Protein AF-A0A8J3KH69-F1 (afdb_monomer_lite)

pLDDT: mean 87.35, std 15.14, range [43.16, 98.19]

Structure (mmCIF, N/CA/C/O backbone):
data_AF-A0A8J3KH69-F1
#
_entry.id   AF-A0A8J3KH69-F1
#
loop_
_atom_site.group_PDB
_atom_site.id
_atom_site.type_symbol
_atom_site.label_atom_id
_atom_site.label_alt_id
_atom_site.label_comp_id
_atom_site.label_asym_id
_atom_site.label_entity_id
_atom_site.label_seq_id
_atom_site.pdbx_PDB_ins_code
_atom_site.Cartn_x
_atom_site.Cartn_y
_atom_site.Cartn_z
_atom_site.occupancy
_atom_site.B_iso_or_equiv
_atom_site.auth_seq_id
_atom_site.auth_comp_id
_atom_site.auth_asym_id
_atom_site.auth_atom_id
_atom_site.pdbx_PDB_model_num
ATOM 1 N N . MET A 1 1 ? 3.970 -7.274 -13.377 1.00 72.56 1 MET A N 1
ATOM 2 C CA . MET A 1 1 ? 2.964 -8.010 -12.563 1.00 72.56 1 MET A CA 1
ATOM 3 C C . MET A 1 1 ? 3.657 -8.518 -11.308 1.00 72.56 1 MET A C 1
ATOM 5 O O . MET A 1 1 ? 4.754 -9.035 -11.459 1.00 72.56 1 MET A O 1
ATOM 9 N N . LEU A 1 2 ? 3.075 -8.354 -10.113 1.00 84.00 2 LEU A N 1
ATOM 10 C CA . LEU A 1 2 ? 3.600 -8.942 -8.871 1.00 84.00 2 LEU A CA 1
ATOM 11 C C . LEU A 1 2 ? 2.808 -10.213 -8.541 1.00 84.00 2 LEU A C 1
ATOM 13 O O . LEU A 1 2 ? 1.594 -10.142 -8.359 1.00 84.00 2 LEU A O 1
ATOM 17 N N . GLY A 1 3 ? 3.488 -11.352 -8.458 1.00 90.12 3 GLY A N 1
ATOM 18 C CA . GLY A 1 3 ? 2.968 -12.542 -7.788 1.00 90.12 3 GLY A CA 1
ATOM 19 C C . GLY A 1 3 ? 3.413 -12.541 -6.330 1.00 90.12 3 GLY A C 1
ATOM 20 O O . GLY A 1 3 ? 4.532 -12.124 -6.054 1.00 90.12 3 GLY A O 1
ATOM 21 N N . ALA A 1 4 ? 2.564 -12.996 -5.412 1.00 93.06 4 ALA A N 1
ATOM 22 C CA . ALA A 1 4 ? 2.926 -13.197 -4.013 1.00 93.06 4 ALA A CA 1
ATOM 23 C C . ALA A 1 4 ? 2.561 -14.620 -3.583 1.00 93.06 4 ALA A C 1
ATOM 25 O O . ALA A 1 4 ? 1.494 -15.118 -3.942 1.00 93.06 4 ALA A O 1
ATOM 26 N N . ASP A 1 5 ? 3.439 -15.247 -2.811 1.00 95.00 5 ASP A N 1
ATOM 27 C CA . ASP A 1 5 ? 3.232 -16.546 -2.177 1.00 95.00 5 ASP A CA 1
ATOM 28 C C . ASP A 1 5 ? 3.730 -16.498 -0.726 1.00 95.00 5 ASP A C 1
ATOM 30 O O . ASP A 1 5 ? 4.494 -15.607 -0.344 1.00 95.00 5 ASP A O 1
ATOM 34 N N . ALA A 1 6 ? 3.284 -17.433 0.105 1.00 93.12 6 ALA A N 1
ATOM 35 C CA . ALA A 1 6 ? 3.634 -17.492 1.516 1.00 93.12 6 ALA A CA 1
ATOM 36 C C . ALA A 1 6 ? 4.190 -18.862 1.904 1.00 93.12 6 ALA A C 1
ATOM 38 O O . ALA A 1 6 ? 3.704 -19.912 1.488 1.00 93.12 6 ALA A O 1
ATOM 39 N N . CYS A 1 7 ? 5.179 -18.856 2.791 1.00 92.31 7 CYS A N 1
ATOM 40 C CA . CYS A 1 7 ? 5.696 -20.045 3.450 1.00 92.31 7 CYS A CA 1
ATOM 41 C C . CYS A 1 7 ? 5.688 -19.850 4.972 1.00 92.31 7 CYS A C 1
ATOM 43 O O . CYS A 1 7 ? 5.392 -18.774 5.486 1.00 92.31 7 CYS A O 1
ATOM 45 N N . LYS A 1 8 ? 6.045 -20.892 5.734 1.00 92.44 8 LYS A N 1
ATOM 46 C CA . LYS A 1 8 ? 6.090 -20.808 7.208 1.00 92.44 8 LYS A CA 1
ATOM 47 C C . LYS A 1 8 ? 7.057 -19.740 7.736 1.00 92.44 8 LYS A C 1
ATOM 49 O O . LYS A 1 8 ? 6.930 -19.350 8.890 1.00 92.44 8 LYS A O 1
ATOM 54 N N . ALA A 1 9 ? 8.020 -19.311 6.923 1.00 92.75 9 ALA A N 1
ATOM 55 C CA . ALA A 1 9 ? 9.002 -18.300 7.295 1.00 92.75 9 ALA A CA 1
ATOM 56 C C . ALA A 1 9 ? 8.584 -16.868 6.917 1.00 92.75 9 ALA A C 1
ATOM 58 O O . ALA A 1 9 ? 9.181 -15.931 7.434 1.00 92.75 9 ALA A O 1
ATOM 59 N N . GLY A 1 10 ? 7.594 -16.679 6.034 1.00 95.19 10 GLY A N 1
ATOM 60 C CA . GLY A 1 10 ? 7.203 -15.350 5.565 1.00 95.19 10 GLY A CA 1
ATOM 61 C C . GLY A 1 10 ? 6.533 -15.357 4.194 1.00 95.19 10 GLY A C 1
ATOM 62 O O . GLY A 1 10 ? 5.858 -16.311 3.815 1.00 95.19 10 GLY A O 1
ATOM 63 N N . TRP A 1 11 ? 6.732 -14.273 3.454 1.00 97.38 11 TRP A N 1
ATOM 64 C CA . TRP A 1 11 ? 6.095 -13.967 2.181 1.00 97.38 11 TRP A CA 1
ATOM 65 C C . TRP A 1 11 ? 7.152 -13.713 1.115 1.00 97.38 11 TRP A C 1
ATOM 67 O O . TRP A 1 11 ? 8.109 -12.977 1.344 1.00 97.38 11 TRP A O 1
ATOM 77 N N . VAL A 1 12 ? 6.963 -14.303 -0.058 1.00 95.88 12 VAL A N 1
ATOM 78 C CA . VAL A 1 12 ? 7.789 -14.077 -1.243 1.00 95.88 12 VAL A CA 1
ATOM 79 C C . VAL A 1 12 ? 6.946 -13.336 -2.264 1.00 95.88 12 VAL A C 1
ATOM 81 O O . VAL A 1 12 ? 5.822 -13.743 -2.540 1.00 95.88 12 VAL A O 1
ATOM 84 N N . GLY A 1 13 ? 7.479 -12.268 -2.846 1.00 95.44 13 GLY A N 1
ATOM 85 C CA . GLY A 1 13 ? 6.892 -11.641 -4.021 1.00 95.44 13 GLY A CA 1
ATOM 86 C C . GLY A 1 13 ? 7.851 -11.645 -5.192 1.00 95.44 13 GLY A C 1
ATOM 87 O O . GLY A 1 13 ? 9.054 -11.491 -5.014 1.00 95.44 13 GLY A O 1
ATOM 88 N N . VAL A 1 14 ? 7.317 -11.814 -6.394 1.00 94.75 14 VAL A N 1
ATOM 89 C CA . VAL A 1 14 ? 8.081 -11.797 -7.640 1.00 94.75 14 VAL A CA 1
ATOM 90 C C . VAL A 1 14 ? 7.456 -10.778 -8.575 1.00 94.75 14 VAL A C 1
ATOM 92 O O . VAL A 1 14 ? 6.292 -10.914 -8.956 1.00 94.75 14 VAL A O 1
ATOM 95 N N . VAL A 1 15 ? 8.222 -9.753 -8.934 1.00 93.56 15 VAL A N 1
ATOM 96 C CA . VAL A 1 15 ? 7.842 -8.756 -9.933 1.00 93.56 15 VAL A CA 1
ATOM 97 C C . VAL A 1 15 ? 8.416 -9.167 -11.279 1.00 93.56 15 VAL A C 1
ATOM 99 O O . VAL A 1 15 ? 9.618 -9.378 -11.420 1.00 93.56 15 VAL A O 1
ATOM 102 N N . LEU A 1 16 ? 7.531 -9.258 -12.267 1.00 90.81 16 LEU A N 1
ATOM 103 C CA . LEU A 1 16 ? 7.879 -9.408 -13.674 1.00 90.81 16 LEU A CA 1
ATOM 104 C C . LEU A 1 16 ? 7.717 -8.061 -14.382 1.00 90.81 16 LEU A C 1
ATOM 106 O O . LEU A 1 16 ? 6.604 -7.510 -14.390 1.00 90.81 16 LEU A O 1
ATOM 110 N N . ASP A 1 17 ? 8.801 -7.574 -14.984 1.00 85.75 17 ASP A N 1
ATOM 111 C CA . ASP A 1 17 ? 8.842 -6.377 -15.831 1.00 85.75 17 ASP A CA 1
ATOM 112 C C . ASP A 1 17 ? 9.544 -6.692 -17.161 1.00 85.75 17 ASP A C 1
ATOM 114 O O . ASP A 1 17 ? 10.770 -6.773 -17.253 1.00 85.75 17 ASP A O 1
ATOM 118 N N . GLY A 1 18 ? 8.755 -6.963 -18.203 1.00 86.88 18 GLY A N 1
ATOM 119 C CA . GLY A 1 18 ? 9.276 -7.495 -19.461 1.00 86.88 18 GLY A CA 1
ATOM 120 C C . GLY A 1 18 ? 10.028 -8.813 -19.240 1.00 86.88 18 GLY A C 1
ATOM 121 O O . GLY A 1 18 ? 9.430 -9.808 -18.836 1.00 86.88 18 GLY A O 1
ATOM 122 N N . ALA A 1 19 ? 11.335 -8.812 -19.514 1.00 87.56 19 ALA A N 1
ATOM 123 C CA . ALA A 1 19 ? 12.223 -9.955 -19.281 1.00 87.56 19 ALA A CA 1
ATOM 124 C C . ALA A 1 19 ? 12.914 -9.932 -17.902 1.00 87.56 19 ALA A C 1
ATOM 126 O O . ALA A 1 19 ? 13.574 -10.906 -17.539 1.00 87.56 19 ALA A O 1
ATOM 127 N N . ALA A 1 20 ? 12.796 -8.836 -17.144 1.00 87.94 20 ALA A N 1
ATOM 128 C CA . ALA A 1 20 ? 13.383 -8.720 -15.816 1.00 87.94 20 ALA A CA 1
ATOM 129 C C . ALA A 1 20 ? 12.515 -9.431 -14.768 1.00 87.94 20 ALA A C 1
ATOM 131 O O . ALA A 1 20 ? 11.282 -9.339 -14.782 1.00 87.94 20 ALA A O 1
ATOM 132 N N . VAL A 1 21 ? 13.185 -10.125 -13.846 1.00 92.81 21 VAL A N 1
ATOM 133 C CA . VAL A 1 21 ? 12.572 -10.818 -12.710 1.00 92.81 21 VAL A CA 1
ATOM 134 C C . VAL A 1 21 ? 13.246 -10.335 -11.436 1.00 92.81 21 VAL A C 1
ATOM 136 O O . VAL A 1 21 ? 14.447 -10.525 -11.258 1.00 92.81 21 VAL A O 1
ATOM 139 N N . GLU A 1 22 ? 12.467 -9.740 -10.540 1.00 93.50 22 GLU A N 1
ATOM 140 C CA . GLU A 1 22 ? 12.934 -9.296 -9.227 1.00 93.50 22 GLU A CA 1
ATOM 141 C C . GLU A 1 22 ? 12.138 -9.999 -8.132 1.00 93.50 22 GLU A C 1
ATOM 143 O O . GLU A 1 22 ? 10.908 -10.045 -8.178 1.00 93.50 22 GLU A O 1
ATOM 148 N N . ALA A 1 23 ? 12.843 -10.565 -7.154 1.00 94.00 23 ALA A N 1
ATOM 149 C CA . ALA A 1 23 ? 12.246 -11.287 -6.039 1.00 94.00 23 ALA A CA 1
ATOM 150 C C . ALA A 1 23 ? 12.453 -10.527 -4.725 1.00 94.00 23 ALA A C 1
ATOM 152 O O . ALA A 1 23 ? 13.534 -10.007 -4.455 1.00 94.00 23 ALA A O 1
ATOM 153 N N . TYR A 1 24 ? 11.418 -10.525 -3.894 1.00 94.44 24 TYR A N 1
ATOM 154 C CA . TYR A 1 24 ? 11.378 -9.891 -2.584 1.00 94.44 24 TYR A CA 1
ATOM 155 C C . TYR A 1 24 ? 10.950 -10.922 -1.549 1.00 94.44 24 TYR A C 1
ATOM 157 O O . TYR A 1 24 ? 10.076 -11.748 -1.812 1.00 94.44 24 TYR A O 1
ATOM 165 N N . PHE A 1 25 ? 11.532 -10.846 -0.359 1.00 95.25 25 PHE A N 1
ATOM 166 C CA . PHE A 1 25 ? 11.076 -11.593 0.804 1.00 95.25 25 PHE A CA 1
ATOM 167 C C . PHE A 1 25 ? 10.726 -10.614 1.923 1.00 95.25 25 PHE A C 1
ATOM 169 O O . PHE A 1 25 ? 11.484 -9.683 2.184 1.00 95.25 25 PHE A O 1
ATOM 176 N N . GLY A 1 26 ? 9.598 -10.845 2.586 1.00 95.31 26 GLY A N 1
ATOM 177 C CA . GLY A 1 26 ? 9.218 -10.171 3.823 1.00 95.31 26 GLY A CA 1
ATOM 178 C C . GLY A 1 26 ? 8.817 -11.203 4.867 1.00 95.31 26 GLY A C 1
ATOM 179 O O . GLY A 1 26 ? 8.065 -12.128 4.565 1.00 95.31 26 GLY A O 1
ATOM 180 N N . ALA A 1 27 ? 9.266 -11.050 6.110 1.00 95.00 27 ALA A N 1
ATOM 181 C CA . ALA A 1 27 ? 8.816 -11.897 7.216 1.00 95.00 27 ALA A CA 1
ATOM 182 C C . ALA A 1 27 ? 7.304 -11.733 7.457 1.00 95.00 27 ALA A C 1
ATOM 184 O O . ALA A 1 27 ? 6.621 -12.651 7.915 1.00 95.00 27 ALA A O 1
ATOM 185 N N . THR A 1 28 ? 6.760 -10.573 7.086 1.00 92.88 28 THR A N 1
ATOM 186 C CA . THR A 1 28 ? 5.334 -10.259 7.143 1.00 92.88 28 THR A CA 1
ATOM 187 C C . THR A 1 28 ? 4.796 -9.805 5.785 1.00 92.88 28 THR A C 1
ATOM 189 O O . THR A 1 28 ? 5.529 -9.293 4.940 1.00 92.88 28 THR A O 1
ATOM 192 N N . ILE A 1 29 ? 3.480 -9.932 5.582 1.00 91.12 29 ILE A N 1
ATOM 193 C CA . ILE A 1 29 ? 2.826 -9.395 4.377 1.00 91.12 29 ILE A CA 1
ATOM 194 C C . ILE A 1 29 ? 3.003 -7.876 4.274 1.00 91.12 29 ILE A C 1
ATOM 196 O O . ILE A 1 29 ? 3.087 -7.341 3.177 1.00 91.12 29 ILE A O 1
ATOM 200 N N . ALA A 1 30 ? 3.097 -7.178 5.410 1.00 89.69 30 ALA A N 1
ATOM 201 C CA . ALA A 1 30 ? 3.314 -5.737 5.442 1.00 89.69 30 ALA A CA 1
ATOM 202 C C . ALA A 1 30 ? 4.676 -5.353 4.842 1.00 89.69 30 ALA A C 1
ATOM 204 O O . ALA A 1 30 ? 4.748 -4.418 4.048 1.00 89.69 30 ALA A O 1
ATOM 205 N N . GLU A 1 31 ? 5.734 -6.100 5.168 1.00 91.81 31 GLU A N 1
ATOM 206 C CA . GLU A 1 31 ? 7.060 -5.902 4.569 1.00 91.81 31 GLU A CA 1
ATOM 207 C C . GLU A 1 31 ? 7.036 -6.133 3.058 1.00 91.81 31 GLU A C 1
ATOM 209 O O . GLU A 1 31 ? 7.563 -5.314 2.305 1.00 91.81 31 GLU A O 1
ATOM 214 N N . LEU A 1 32 ? 6.368 -7.200 2.604 1.00 94.31 32 LEU A N 1
ATOM 215 C CA . LEU A 1 32 ? 6.262 -7.473 1.174 1.00 94.31 32 LEU A CA 1
ATOM 216 C C . LEU A 1 32 ? 5.469 -6.383 0.430 1.00 94.31 32 LEU A C 1
ATOM 218 O O . LEU A 1 32 ? 5.879 -5.957 -0.647 1.00 94.31 32 LEU A O 1
ATOM 222 N N . VAL A 1 33 ? 4.356 -5.907 1.000 1.00 92.38 33 VAL A N 1
ATOM 223 C CA . VAL A 1 33 ? 3.550 -4.816 0.422 1.00 92.38 33 VAL A CA 1
ATOM 224 C C . VAL A 1 33 ? 4.352 -3.516 0.341 1.00 92.38 33 VAL A C 1
ATOM 226 O O . VAL A 1 33 ? 4.296 -2.836 -0.678 1.00 92.38 33 VAL A O 1
ATOM 229 N N . SER A 1 34 ? 5.153 -3.197 1.361 1.00 91.94 34 SER A N 1
ATOM 230 C CA . SER A 1 34 ? 6.031 -2.020 1.334 1.00 91.94 34 SER A CA 1
ATOM 231 C C . SER A 1 34 ? 7.042 -2.089 0.181 1.00 91.94 34 SER A C 1
ATOM 233 O O . SER A 1 34 ? 7.178 -1.135 -0.587 1.00 91.94 34 SER A O 1
ATOM 235 N N . ALA A 1 35 ? 7.696 -3.243 -0.005 1.00 92.69 35 ALA A N 1
ATOM 236 C CA . ALA A 1 35 ? 8.609 -3.458 -1.129 1.00 92.69 35 ALA A CA 1
ATOM 237 C C . ALA A 1 35 ? 7.892 -3.340 -2.488 1.00 92.69 35 ALA A C 1
ATOM 239 O O . ALA A 1 35 ? 8.416 -2.728 -3.421 1.00 92.69 35 ALA A O 1
ATOM 240 N N . ALA A 1 36 ? 6.670 -3.869 -2.587 1.00 92.44 36 ALA A N 1
ATOM 241 C CA . ALA A 1 36 ? 5.848 -3.769 -3.787 1.00 92.44 36 ALA A CA 1
ATOM 242 C C . ALA A 1 36 ? 5.468 -2.322 -4.135 1.00 92.44 36 ALA A C 1
ATOM 244 O O . ALA A 1 36 ? 5.542 -1.944 -5.303 1.00 92.44 36 ALA A O 1
ATOM 245 N N . ASP A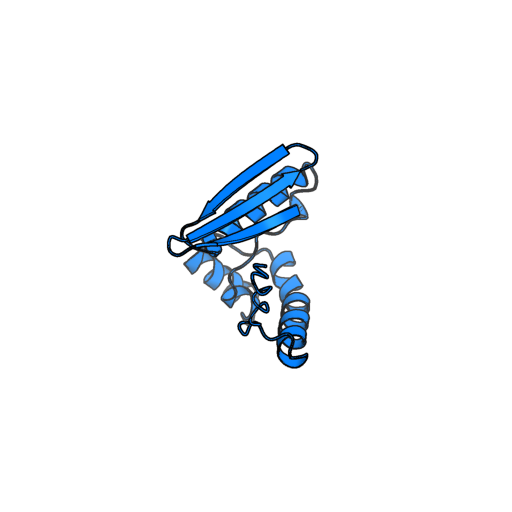 1 37 ? 5.093 -1.505 -3.148 1.00 93.06 37 ASP A N 1
ATOM 246 C CA . ASP A 1 37 ? 4.750 -0.095 -3.357 1.00 93.06 37 ASP A CA 1
ATOM 247 C C . ASP A 1 37 ? 5.958 0.713 -3.862 1.00 93.06 37 ASP A C 1
ATOM 249 O O . ASP A 1 37 ? 5.832 1.516 -4.793 1.00 93.06 37 ASP A O 1
ATOM 253 N N . VAL A 1 38 ? 7.143 0.482 -3.279 1.00 93.19 38 VAL A N 1
ATOM 254 C CA . VAL A 1 38 ? 8.400 1.102 -3.733 1.00 93.19 38 VAL A CA 1
ATOM 255 C C . VAL A 1 38 ? 8.678 0.712 -5.180 1.00 93.19 38 VAL A C 1
ATOM 257 O O . VAL A 1 38 ? 8.871 1.589 -6.025 1.00 93.19 38 VAL A O 1
ATOM 260 N N . LYS A 1 39 ? 8.591 -0.582 -5.503 1.00 93.38 39 LYS A N 1
ATOM 261 C CA . LYS A 1 39 ? 8.812 -1.049 -6.871 1.00 93.38 39 LYS A CA 1
ATOM 262 C C . LYS A 1 39 ? 7.790 -0.479 -7.854 1.00 93.38 39 LYS A C 1
ATOM 264 O O . LYS A 1 39 ? 8.148 -0.071 -8.956 1.00 93.38 39 LYS A O 1
ATOM 269 N N . ALA A 1 40 ? 6.521 -0.389 -7.460 1.00 92.75 40 ALA A N 1
ATOM 270 C CA . ALA A 1 40 ? 5.477 0.206 -8.287 1.00 92.75 40 ALA A CA 1
ATOM 271 C C . ALA A 1 40 ? 5.762 1.687 -8.591 1.00 92.75 40 ALA A C 1
ATOM 273 O O . ALA A 1 40 ? 5.534 2.139 -9.715 1.00 92.75 40 ALA A O 1
ATOM 274 N N . ARG A 1 41 ? 6.302 2.440 -7.624 1.00 94.75 41 ARG A N 1
ATOM 275 C CA . ARG A 1 41 ? 6.748 3.825 -7.837 1.00 94.75 41 ARG A CA 1
ATOM 276 C C . ARG A 1 41 ? 7.917 3.917 -8.806 1.00 94.75 41 ARG A C 1
ATOM 278 O O . ARG A 1 41 ? 7.873 4.757 -9.701 1.00 94.75 41 ARG A O 1
ATOM 285 N N . GLU A 1 42 ? 8.918 3.054 -8.655 1.00 93.38 42 GLU A N 1
ATOM 286 C CA . GLU A 1 42 ? 10.059 2.982 -9.575 1.00 93.38 42 GLU A CA 1
ATOM 287 C C . GLU A 1 42 ? 9.596 2.703 -11.010 1.00 93.38 42 GLU A C 1
ATOM 289 O O . GLU A 1 42 ? 9.932 3.454 -11.925 1.00 93.38 42 GLU A O 1
ATOM 294 N N . MET A 1 43 ? 8.747 1.686 -11.198 1.00 92.00 43 MET A N 1
ATOM 295 C CA . MET A 1 43 ? 8.196 1.315 -12.507 1.00 92.00 43 MET A CA 1
ATOM 296 C C . MET A 1 43 ? 7.327 2.421 -13.120 1.00 92.00 43 MET A C 1
ATOM 298 O O . MET A 1 43 ? 7.293 2.590 -14.338 1.00 92.00 43 MET A O 1
ATOM 302 N N . ALA A 1 44 ? 6.621 3.201 -12.295 1.00 94.06 44 ALA A N 1
ATOM 303 C CA . ALA A 1 44 ? 5.835 4.342 -12.762 1.00 94.06 44 ALA A CA 1
ATOM 304 C C . ALA A 1 44 ? 6.704 5.528 -13.233 1.00 94.06 44 ALA A C 1
ATOM 306 O O . ALA A 1 44 ? 6.195 6.424 -13.923 1.00 94.06 44 ALA A O 1
ATOM 307 N N . GLY A 1 45 ? 7.996 5.552 -12.884 1.00 94.75 45 GLY A N 1
ATOM 308 C CA . GLY A 1 45 ? 8.962 6.557 -13.322 1.00 94.75 45 GLY A CA 1
ATOM 309 C C . GLY A 1 45 ? 8.502 7.988 -13.000 1.00 94.75 45 GLY A C 1
ATOM 310 O O . GLY A 1 45 ? 8.118 8.268 -11.865 1.00 94.75 45 GLY A O 1
ATOM 311 N N . PRO A 1 46 ? 8.456 8.918 -13.975 1.00 97.38 46 PRO A N 1
ATOM 312 C CA . PRO A 1 46 ? 7.986 10.291 -13.747 1.00 97.38 46 PRO A CA 1
ATOM 313 C C . PRO A 1 46 ? 6.568 10.403 -13.163 1.00 97.38 46 PRO A C 1
ATOM 315 O O . PRO A 1 46 ? 6.208 11.443 -12.617 1.00 97.38 46 PRO A O 1
ATOM 318 N N . ARG A 1 47 ? 5.752 9.345 -13.266 1.00 96.25 47 ARG A N 1
ATOM 319 C CA . ARG A 1 47 ? 4.385 9.296 -12.727 1.00 96.25 47 ARG A CA 1
ATOM 320 C C . ARG A 1 47 ? 4.314 8.697 -11.324 1.00 96.25 47 ARG A C 1
ATOM 322 O O . ARG A 1 47 ? 3.211 8.429 -10.854 1.00 96.25 47 ARG A O 1
ATOM 329 N N . TRP A 1 48 ? 5.442 8.503 -10.639 1.00 94.69 48 TRP A N 1
ATOM 330 C CA . TRP A 1 48 ? 5.492 7.900 -9.301 1.00 94.69 48 TRP A CA 1
ATOM 331 C C . TRP A 1 48 ? 4.542 8.570 -8.294 1.00 94.69 48 TRP A C 1
ATOM 333 O O . TRP A 1 48 ? 3.990 7.895 -7.431 1.00 94.69 48 TRP A O 1
ATOM 343 N N . ALA A 1 49 ? 4.282 9.876 -8.433 1.00 93.25 49 ALA A N 1
ATOM 344 C CA . ALA A 1 49 ? 3.351 10.614 -7.577 1.00 93.25 49 ALA A CA 1
ATOM 345 C C . ALA A 1 49 ? 1.885 10.142 -7.701 1.00 93.25 49 ALA A C 1
ATOM 347 O O . ALA A 1 49 ? 1.079 10.412 -6.816 1.00 93.25 49 ALA A O 1
ATOM 348 N N . SER A 1 50 ? 1.538 9.421 -8.775 1.00 93.75 50 SER A N 1
ATOM 349 C CA . SER A 1 50 ? 0.228 8.773 -8.953 1.00 93.75 50 SER A CA 1
ATOM 350 C C . SER A 1 50 ? 0.133 7.409 -8.257 1.00 93.75 50 SER A C 1
ATOM 352 O O . SER A 1 50 ? -0.944 6.821 -8.212 1.00 93.75 50 SER A O 1
ATOM 354 N N . VAL A 1 51 ? 1.245 6.897 -7.721 1.00 94.06 51 VAL A N 1
ATOM 355 C CA . VAL A 1 51 ? 1.300 5.648 -6.956 1.00 94.06 51 VAL A CA 1
ATOM 356 C C . VAL A 1 51 ? 1.358 5.997 -5.469 1.00 94.06 51 VAL A C 1
ATOM 358 O O . VAL A 1 51 ? 2.381 6.436 -4.926 1.00 94.06 51 VAL A O 1
ATOM 361 N N . PHE A 1 52 ? 0.223 5.841 -4.797 1.00 93.88 52 PHE A N 1
ATOM 362 C CA . PHE A 1 52 ? 0.112 6.067 -3.360 1.00 93.88 52 PHE A CA 1
ATOM 363 C C . PHE A 1 52 ? 0.570 4.828 -2.591 1.00 93.88 52 PHE A C 1
ATOM 365 O O . PHE A 1 52 ? 0.168 3.723 -2.936 1.00 93.88 52 PHE A O 1
ATOM 372 N N . MET A 1 53 ? 1.373 5.027 -1.540 1.00 93.38 53 MET A N 1
ATOM 373 C CA . MET A 1 53 ? 1.737 3.941 -0.624 1.00 93.38 53 MET A CA 1
ATOM 374 C C . MET A 1 53 ? 0.474 3.368 0.016 1.00 93.38 53 MET A C 1
ATOM 376 O O . MET A 1 53 ? -0.421 4.130 0.399 1.00 93.38 53 MET A O 1
ATOM 380 N N . THR A 1 54 ? 0.428 2.051 0.159 1.00 93.62 54 THR A N 1
ATOM 381 C CA . THR A 1 54 ? -0.694 1.310 0.722 1.00 93.62 54 THR A CA 1
ATOM 382 C C . THR A 1 54 ? -0.828 1.625 2.218 1.00 93.62 54 THR A C 1
ATOM 384 O O . THR A 1 54 ? 0.044 1.252 3.007 1.00 93.62 54 THR A O 1
ATOM 387 N N . PRO A 1 55 ? -1.905 2.305 2.663 1.00 94.38 55 PRO A N 1
ATOM 388 C CA . PRO A 1 55 ? -2.099 2.596 4.079 1.00 94.38 55 PRO A CA 1
ATOM 389 C C . PRO A 1 55 ? -2.415 1.328 4.871 1.00 94.38 55 PRO A C 1
ATOM 391 O O . PRO A 1 55 ? -3.013 0.381 4.354 1.00 94.38 55 PRO A O 1
ATOM 394 N N . VAL A 1 56 ? -2.120 1.339 6.171 1.00 93.69 56 VAL A N 1
ATOM 395 C CA . VAL A 1 56 ? -2.588 0.269 7.059 1.00 93.69 56 VAL A CA 1
ATOM 396 C C . VAL A 1 56 ? -4.115 0.229 7.091 1.00 93.69 56 VAL A C 1
ATOM 398 O O . VAL A 1 56 ? -4.784 1.263 7.020 1.00 93.69 56 VAL A O 1
ATOM 401 N N . ARG A 1 57 ? -4.689 -0.966 7.273 1.00 92.88 57 ARG A N 1
ATOM 402 C CA . ARG A 1 57 ? -6.150 -1.158 7.289 1.00 92.88 57 ARG A CA 1
ATOM 403 C C . ARG A 1 57 ? -6.867 -0.189 8.236 1.00 92.88 57 ARG A C 1
ATOM 405 O O . ARG A 1 57 ? -7.902 0.350 7.864 1.00 92.88 57 ARG A O 1
ATOM 412 N N . ALA A 1 58 ? -6.300 0.059 9.418 1.00 95.00 58 ALA A N 1
ATOM 413 C CA . ALA A 1 58 ? -6.875 0.961 10.415 1.00 95.00 58 ALA A CA 1
ATOM 414 C C . ALA A 1 58 ? -7.006 2.412 9.915 1.00 95.00 58 ALA A C 1
ATOM 416 O O . ALA A 1 58 ? -7.973 3.089 10.251 1.00 95.00 58 ALA A O 1
ATOM 417 N N . ALA A 1 59 ? -6.080 2.880 9.071 1.00 96.62 59 ALA A N 1
ATOM 418 C CA . ALA A 1 59 ? -6.159 4.209 8.472 1.00 96.62 59 ALA A CA 1
ATOM 419 C C . ALA A 1 59 ? -7.287 4.309 7.432 1.00 96.62 59 ALA A C 1
ATOM 421 O O . ALA A 1 59 ? -7.897 5.366 7.291 1.00 96.62 59 ALA A O 1
ATOM 422 N N . LEU A 1 60 ? -7.616 3.212 6.738 1.00 95.69 60 LEU A N 1
ATOM 423 C CA . LEU A 1 60 ? -8.735 3.175 5.787 1.00 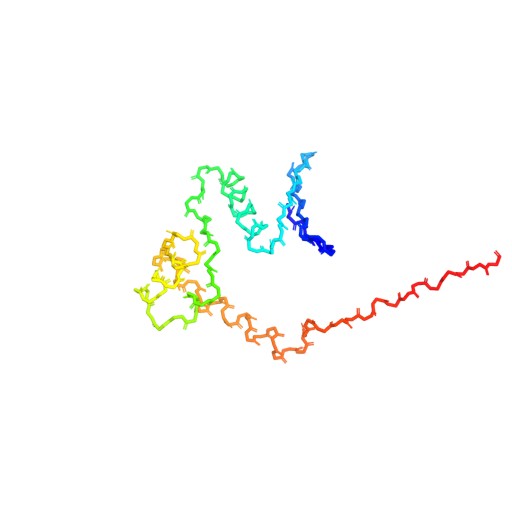95.69 60 LEU A CA 1
ATOM 424 C C . LEU A 1 60 ? -10.101 3.242 6.480 1.00 95.69 60 LEU A C 1
ATOM 426 O O . LEU A 1 60 ? -11.061 3.712 5.880 1.00 95.69 60 LEU A O 1
ATOM 430 N N . THR A 1 61 ? -10.201 2.782 7.726 1.00 96.06 61 THR A N 1
ATOM 431 C CA . THR A 1 61 ? -11.449 2.791 8.507 1.00 96.06 61 THR A CA 1
ATOM 432 C C . THR A 1 61 ? -11.550 3.970 9.477 1.00 96.06 61 THR A C 1
ATOM 434 O O . THR A 1 61 ? -12.535 4.077 10.202 1.00 96.06 61 THR A O 1
ATOM 437 N N . ALA A 1 62 ? -10.538 4.839 9.523 1.00 97.38 62 ALA A N 1
ATOM 438 C CA . ALA A 1 62 ? -10.522 6.016 10.384 1.00 97.38 62 ALA A CA 1
ATOM 439 C C . ALA A 1 62 ? -11.635 7.004 10.007 1.00 97.38 62 ALA A C 1
ATOM 441 O O . ALA A 1 62 ? -11.969 7.158 8.825 1.00 97.38 62 ALA A O 1
ATOM 442 N N . ARG A 1 63 ? -12.180 7.705 11.007 1.00 96.00 63 ARG A N 1
ATOM 443 C CA . ARG A 1 63 ? -13.319 8.625 10.845 1.00 96.00 63 ARG A CA 1
ATOM 444 C C . ARG A 1 63 ? -12.958 9.854 10.022 1.00 96.00 63 ARG A C 1
ATOM 446 O O . ARG A 1 63 ? -13.782 10.335 9.248 1.00 96.00 63 ARG A O 1
ATOM 453 N N . ASP A 1 64 ? -11.727 10.327 10.172 1.00 97.56 64 ASP A N 1
ATOM 454 C CA . ASP A 1 64 ? -11.191 11.471 9.448 1.00 97.56 64 ASP A CA 1
ATOM 455 C C . ASP A 1 64 ? -9.717 11.269 9.062 1.00 97.56 64 ASP A C 1
ATOM 457 O O . ASP A 1 64 ? -9.058 10.294 9.441 1.00 97.56 64 ASP A O 1
ATOM 461 N N . HIS A 1 65 ? -9.207 12.196 8.248 1.00 97.75 65 HIS A N 1
ATOM 462 C CA . HIS A 1 65 ? -7.838 12.150 7.736 1.00 97.75 65 HIS A CA 1
ATOM 463 C C . HIS A 1 65 ? -6.789 12.304 8.845 1.00 97.75 65 HIS A C 1
ATOM 465 O O . HIS A 1 65 ? -5.748 11.651 8.786 1.00 97.75 65 HIS A O 1
ATOM 471 N N . ALA A 1 66 ? -7.063 13.104 9.878 1.00 98.19 66 ALA A N 1
ATOM 472 C CA . ALA A 1 66 ? -6.125 13.315 10.976 1.00 98.19 66 ALA A CA 1
ATOM 473 C C . ALA A 1 66 ? -5.939 12.029 11.799 1.00 98.19 66 ALA A C 1
ATOM 475 O O . ALA A 1 66 ? -4.811 11.634 12.107 1.00 98.19 66 ALA A O 1
ATOM 476 N N . GLU A 1 67 ? -7.035 11.328 12.088 1.00 98.19 67 GLU A N 1
ATOM 477 C CA . GLU A 1 67 ? -7.018 10.013 12.721 1.00 98.19 67 GLU A CA 1
ATOM 478 C C . GLU A 1 67 ? -6.321 8.973 11.833 1.00 98.19 67 GLU A C 1
ATOM 480 O O . GLU A 1 67 ? -5.503 8.199 12.334 1.00 98.19 67 GLU A O 1
ATOM 485 N N . ALA A 1 68 ? -6.553 8.996 10.516 1.00 97.88 68 ALA A N 1
ATOM 486 C CA . ALA A 1 68 ? -5.871 8.109 9.573 1.00 97.88 68 ALA A CA 1
ATOM 487 C C . ALA A 1 68 ? -4.349 8.316 9.564 1.00 97.88 68 ALA A C 1
ATOM 489 O O . ALA A 1 68 ? -3.594 7.344 9.616 1.00 97.88 68 ALA A O 1
ATOM 490 N N . VAL A 1 69 ? -3.890 9.573 9.535 1.00 98.06 69 VAL A N 1
ATOM 491 C CA . VAL A 1 69 ? -2.462 9.922 9.603 1.00 98.06 69 VAL A CA 1
ATOM 492 C C . VAL A 1 69 ? -1.848 9.418 10.903 1.00 98.06 69 VAL A C 1
ATOM 494 O O . VAL A 1 69 ? -0.766 8.834 10.870 1.00 98.06 69 VAL A O 1
ATOM 497 N N . ARG A 1 70 ? -2.534 9.610 12.036 1.00 98.00 70 ARG A N 1
ATOM 498 C CA . ARG A 1 70 ? -2.068 9.126 13.339 1.00 98.00 70 ARG A CA 1
ATOM 499 C C . ARG A 1 70 ? -1.912 7.603 13.341 1.00 98.00 70 ARG A C 1
ATOM 501 O O . ARG A 1 70 ? -0.823 7.111 13.621 1.00 98.00 70 ARG A O 1
ATOM 508 N N . LEU A 1 71 ? -2.963 6.872 12.964 1.00 97.31 71 LEU A N 1
ATOM 509 C CA . LEU A 1 71 ? -2.970 5.404 12.962 1.00 97.31 71 LEU A CA 1
ATOM 510 C C . LEU A 1 71 ? -1.938 4.803 12.001 1.00 97.31 71 LEU A C 1
ATOM 512 O O . LEU A 1 71 ? -1.357 3.761 12.297 1.00 97.31 71 LEU A O 1
ATOM 516 N N . ASN A 1 72 ? -1.698 5.444 10.854 1.00 96.38 72 ASN A N 1
ATOM 517 C CA . ASN A 1 72 ? -0.683 4.977 9.915 1.00 96.38 72 ASN A CA 1
ATOM 518 C C . ASN A 1 72 ? 0.727 5.197 10.472 1.00 96.38 72 ASN A C 1
ATOM 520 O O . ASN A 1 72 ? 1.512 4.253 10.515 1.00 96.38 72 ASN A O 1
ATOM 524 N N . ARG A 1 73 ? 1.014 6.393 11.005 1.00 96.06 73 ARG A N 1
ATOM 525 C CA . ARG A 1 73 ? 2.319 6.710 11.606 1.00 96.06 73 ARG A CA 1
ATOM 526 C C . ARG A 1 73 ? 2.670 5.785 12.766 1.00 96.06 73 ARG A C 1
ATOM 528 O O . ARG A 1 73 ? 3.808 5.345 12.853 1.00 96.06 73 ARG A O 1
ATOM 535 N N . GLU A 1 74 ? 1.697 5.431 13.606 1.00 95.62 74 GLU A N 1
ATOM 536 C CA . GLU A 1 74 ? 1.875 4.480 14.719 1.00 95.62 74 GLU A CA 1
ATOM 537 C C . GLU A 1 74 ? 2.350 3.082 14.273 1.00 95.62 74 GLU A C 1
ATOM 539 O O . GLU A 1 74 ? 2.826 2.300 15.098 1.00 95.62 74 GLU A O 1
ATOM 544 N N . ARG A 1 75 ? 2.185 2.729 12.992 1.00 90.00 75 ARG A N 1
ATOM 545 C CA . ARG A 1 75 ? 2.504 1.397 12.457 1.00 90.00 75 ARG A CA 1
ATOM 546 C C . ARG A 1 75 ? 3.616 1.398 11.419 1.00 90.00 75 ARG A C 1
ATOM 548 O O . ARG A 1 75 ? 4.326 0.404 11.326 1.00 90.00 75 ARG A O 1
ATOM 555 N N . THR A 1 76 ? 3.755 2.470 10.647 1.00 89.38 76 THR A N 1
ATOM 556 C CA . THR A 1 76 ? 4.694 2.540 9.518 1.00 89.38 76 THR A CA 1
ATOM 557 C C . THR A 1 76 ? 5.703 3.677 9.640 1.00 89.38 76 THR A C 1
ATOM 559 O O . THR A 1 76 ? 6.630 3.736 8.844 1.00 89.38 76 THR A O 1
ATOM 562 N N . GLY A 1 77 ? 5.523 4.599 10.593 1.00 91.25 77 GLY A N 1
ATOM 563 C CA . GLY A 1 77 ? 6.284 5.851 10.678 1.00 91.25 77 GLY A CA 1
ATOM 564 C C . GLY A 1 77 ? 5.817 6.937 9.699 1.00 91.25 77 GLY A C 1
ATOM 565 O O . GLY A 1 77 ? 6.136 8.108 9.887 1.00 91.25 77 GLY A O 1
ATOM 566 N N . GLU A 1 78 ? 4.984 6.588 8.717 1.00 91.19 78 GLU A N 1
ATOM 567 C CA . GLU A 1 78 ? 4.602 7.467 7.612 1.00 91.19 78 GLU A CA 1
ATOM 568 C C . GLU A 1 78 ? 3.149 7.947 7.704 1.00 91.19 78 GLU A C 1
ATOM 570 O O . GLU A 1 78 ? 2.255 7.260 8.203 1.00 91.19 78 GLU A O 1
ATOM 575 N N . GLY A 1 79 ? 2.887 9.153 7.197 1.00 94.25 79 GLY A N 1
ATOM 576 C CA . GLY A 1 79 ? 1.525 9.681 7.069 1.00 94.25 79 GLY A CA 1
ATOM 577 C C . GLY A 1 79 ? 0.779 9.117 5.855 1.00 94.25 79 GLY A C 1
ATOM 578 O O . GLY A 1 79 ? 1.359 8.483 4.980 1.00 94.25 79 GLY A O 1
ATOM 579 N N . VAL A 1 80 ? -0.520 9.407 5.769 1.00 95.94 80 VAL A N 1
ATOM 580 C CA . VAL A 1 80 ? -1.342 9.132 4.578 1.00 95.94 80 VAL A CA 1
ATOM 581 C C . VAL A 1 80 ? -1.683 10.463 3.921 1.00 95.94 80 VAL A C 1
ATOM 583 O O . VAL A 1 80 ? -2.069 11.404 4.612 1.00 95.94 80 VAL A O 1
ATOM 586 N N . SER A 1 81 ? -1.558 10.579 2.598 1.00 94.75 81 SER A N 1
ATOM 587 C CA . SER A 1 81 ? -1.985 11.796 1.899 1.00 94.75 81 SER A CA 1
ATOM 588 C C . SER A 1 81 ? -3.514 11.921 1.895 1.00 94.75 81 SER A C 1
ATOM 590 O O . SER A 1 81 ? -4.233 10.922 1.946 1.00 94.75 81 SER A O 1
ATOM 592 N N . GLN A 1 82 ? -4.035 13.147 1.793 1.00 95.50 82 GLN A N 1
ATOM 593 C CA . GLN A 1 82 ? -5.483 13.373 1.701 1.00 95.50 82 GLN A CA 1
ATOM 594 C C . GLN A 1 82 ? -6.097 12.645 0.492 1.00 95.50 82 GLN A C 1
ATOM 596 O O . GLN A 1 82 ? -7.190 12.089 0.590 1.00 95.50 82 GLN A O 1
ATOM 601 N N . GLN A 1 83 ? -5.372 12.606 -0.632 1.00 93.94 83 GLN A N 1
ATOM 602 C CA . GLN A 1 83 ? -5.780 11.894 -1.846 1.00 93.94 83 GLN A CA 1
ATOM 603 C C . GLN A 1 83 ? -5.860 10.380 -1.615 1.00 93.94 83 GLN A C 1
ATOM 605 O O . GLN A 1 83 ? -6.885 9.775 -1.919 1.00 93.94 83 GLN A O 1
ATOM 610 N N . ALA A 1 84 ? -4.830 9.779 -1.008 1.00 94.25 84 ALA A N 1
ATOM 611 C CA . ALA A 1 84 ? -4.821 8.352 -0.691 1.00 94.25 84 ALA A CA 1
ATOM 612 C C . ALA A 1 84 ? -5.940 7.979 0.297 1.00 94.25 84 ALA A C 1
ATOM 614 O O . ALA A 1 84 ? -6.639 6.988 0.101 1.00 94.25 84 ALA A O 1
ATOM 615 N N . TYR A 1 85 ? -6.182 8.810 1.316 1.00 97.00 85 TYR A N 1
ATOM 616 C CA . TYR A 1 85 ? -7.293 8.618 2.254 1.00 97.00 85 TYR A CA 1
ATOM 617 C C . TYR A 1 85 ? -8.671 8.747 1.580 1.00 97.00 85 TYR A C 1
ATOM 619 O O . TYR A 1 85 ? -9.625 8.062 1.955 1.00 97.00 85 TYR A O 1
ATOM 627 N N . GLY A 1 86 ? -8.789 9.582 0.545 1.00 96.12 86 GLY A N 1
ATOM 628 C CA . GLY A 1 86 ? -10.002 9.693 -0.267 1.00 96.12 86 GLY A CA 1
ATOM 629 C C . GLY A 1 86 ? -10.375 8.389 -0.982 1.00 96.12 86 GLY A C 1
ATOM 630 O O . GLY A 1 86 ? -11.559 8.067 -1.084 1.00 96.12 86 GLY A O 1
ATOM 631 N N . LEU A 1 87 ? -9.385 7.587 -1.397 1.00 95.62 87 LEU A N 1
ATOM 632 C CA . LEU A 1 87 ? -9.612 6.304 -2.079 1.00 95.62 87 LEU A CA 1
ATOM 633 C C . LEU A 1 87 ? -10.269 5.242 -1.186 1.00 95.62 87 LEU A C 1
ATOM 635 O O . LEU A 1 87 ? -10.829 4.275 -1.707 1.00 95.62 87 LEU A O 1
ATOM 639 N N . ARG A 1 88 ? -10.258 5.421 0.145 1.00 95.81 88 ARG A N 1
ATOM 640 C CA . ARG A 1 88 ? -10.794 4.441 1.103 1.00 95.81 88 ARG A CA 1
ATOM 641 C C . ARG A 1 88 ? -12.239 4.046 0.813 1.00 95.81 88 ARG A C 1
ATOM 643 O O . ARG A 1 88 ? -12.581 2.891 1.010 1.00 95.81 88 ARG A O 1
ATOM 650 N N . HIS A 1 89 ? -13.065 4.966 0.310 1.00 95.50 89 HIS A N 1
ATOM 651 C CA . HIS A 1 89 ? -14.465 4.679 -0.002 1.00 95.50 89 HIS A CA 1
ATOM 652 C C . HIS A 1 89 ? -14.574 3.569 -1.047 1.00 95.50 89 HIS A C 1
ATOM 654 O O . HIS A 1 89 ? -15.230 2.566 -0.810 1.00 95.50 89 HIS A O 1
ATOM 660 N N . LYS A 1 90 ? -13.828 3.685 -2.150 1.00 96.12 90 LYS A N 1
ATOM 661 C CA . LYS A 1 90 ? -13.81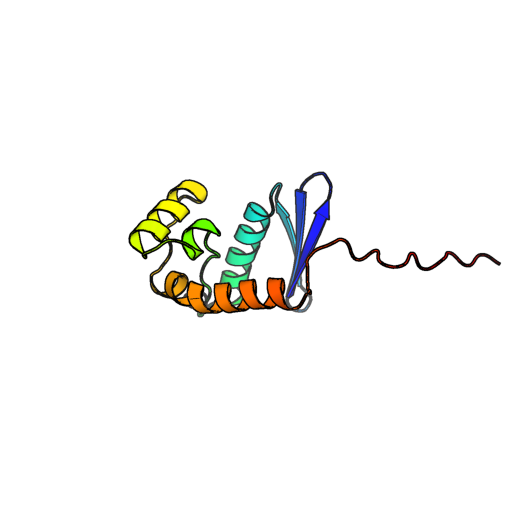7 2.662 -3.201 1.00 96.12 90 LYS A CA 1
ATOM 662 C C . LYS A 1 90 ? -13.138 1.372 -2.770 1.00 96.12 90 LYS A C 1
ATOM 664 O O . LYS A 1 90 ? -13.595 0.298 -3.140 1.00 96.12 90 LYS A O 1
ATOM 669 N N . ILE A 1 91 ? -12.087 1.464 -1.960 1.00 94.75 91 ILE A N 1
ATOM 670 C CA . ILE A 1 91 ? -11.430 0.276 -1.406 1.00 94.75 91 ILE A CA 1
ATOM 671 C C . ILE A 1 91 ? -12.396 -0.502 -0.499 1.00 94.75 91 ILE A C 1
ATOM 673 O O . ILE A 1 91 ? -12.463 -1.724 -0.592 1.00 94.75 91 ILE A O 1
ATOM 677 N N . LEU A 1 92 ? -13.150 0.190 0.358 1.00 94.50 92 LEU A N 1
ATOM 678 C CA . LEU A 1 92 ? -14.117 -0.426 1.267 1.00 94.50 92 LEU A CA 1
ATOM 679 C C . LEU A 1 92 ? -15.376 -0.918 0.541 1.00 94.50 92 LEU A C 1
ATOM 681 O O . LEU A 1 92 ? -15.885 -1.967 0.919 1.00 94.50 92 LEU A O 1
ATOM 685 N N . ASP A 1 93 ? -15.826 -0.237 -0.520 1.00 95.06 93 ASP A N 1
ATOM 686 C CA . ASP A 1 93 ? -16.896 -0.732 -1.402 1.00 95.06 93 ASP A CA 1
ATOM 687 C C . ASP A 1 93 ? -16.524 -2.121 -1.964 1.00 95.06 93 ASP A C 1
ATOM 689 O O . ASP A 1 93 ? -17.319 -3.059 -1.918 1.00 95.06 93 ASP A O 1
ATOM 693 N N . VAL A 1 94 ? -15.286 -2.275 -2.455 1.00 93.69 94 VAL A N 1
ATOM 694 C CA . VAL A 1 94 ? -14.773 -3.558 -2.967 1.00 93.69 94 VAL A CA 1
ATOM 695 C C . VAL A 1 94 ? -14.597 -4.584 -1.845 1.00 93.69 94 VAL A C 1
ATOM 697 O O . VAL A 1 94 ? -14.942 -5.749 -2.034 1.00 93.69 94 VAL A O 1
ATOM 700 N N . ASP A 1 95 ? -14.087 -4.176 -0.679 1.00 91.31 95 ASP A N 1
ATOM 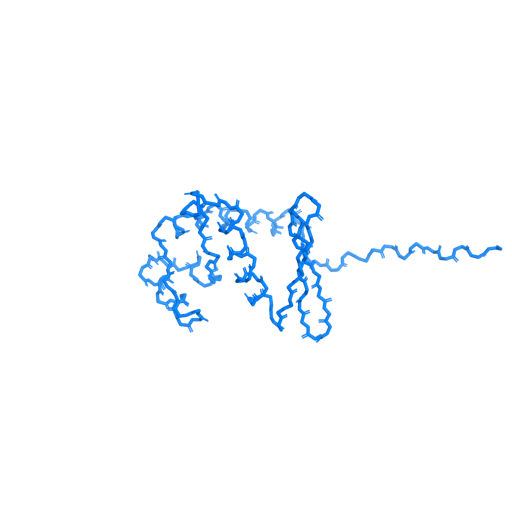701 C CA . ASP A 1 95 ? -13.939 -5.060 0.487 1.00 91.31 95 ASP A CA 1
ATOM 702 C C . ASP A 1 95 ? -15.295 -5.635 0.930 1.00 91.31 95 ASP A C 1
ATOM 704 O O . ASP A 1 95 ? -15.394 -6.835 1.185 1.00 91.31 95 ASP A O 1
ATOM 708 N N . ALA A 1 96 ? -16.348 -4.810 0.955 1.00 91.94 96 ALA A N 1
ATOM 709 C CA . ALA A 1 96 ? -17.712 -5.242 1.249 1.00 91.94 96 ALA A CA 1
ATOM 710 C C . ALA A 1 96 ? -18.241 -6.205 0.175 1.00 91.94 96 ALA A C 1
ATOM 712 O O . ALA A 1 96 ? -18.666 -7.313 0.498 1.00 91.94 96 ALA A O 1
ATOM 713 N N . TRP A 1 97 ? -18.112 -5.847 -1.107 1.00 92.81 97 TRP A N 1
ATOM 714 C CA . TRP A 1 97 ? -18.549 -6.703 -2.213 1.00 92.81 97 TRP A CA 1
ATOM 715 C C . TRP A 1 97 ? -17.884 -8.091 -2.200 1.00 92.81 97 TRP A C 1
ATOM 717 O O . TRP A 1 97 ? -18.554 -9.099 -2.438 1.00 92.81 97 TRP A O 1
ATOM 727 N N . LEU A 1 98 ? -16.583 -8.168 -1.890 1.00 89.75 98 LEU A N 1
ATOM 728 C CA . LEU A 1 98 ? -15.851 -9.435 -1.776 1.00 89.75 98 LEU A CA 1
ATOM 729 C C . LEU A 1 98 ? -16.375 -10.317 -0.633 1.00 89.75 98 LEU A C 1
ATOM 731 O O . LEU A 1 98 ? -16.419 -11.541 -0.778 1.00 89.75 98 LEU A O 1
ATOM 735 N N . ARG A 1 99 ? -16.771 -9.711 0.493 1.00 85.06 99 ARG A N 1
ATOM 736 C CA . ARG A 1 99 ? -17.346 -10.430 1.641 1.00 85.06 99 ARG A CA 1
ATOM 737 C C . ARG A 1 99 ? -18.751 -10.942 1.335 1.00 85.06 99 ARG A C 1
ATOM 739 O O . ARG A 1 99 ? -19.048 -12.089 1.661 1.00 85.06 99 ARG A O 1
ATOM 746 N N . ASP A 1 100 ? -19.565 -10.129 0.669 1.00 85.19 100 ASP A N 1
ATOM 747 C CA . ASP A 1 100 ? -20.969 -10.439 0.377 1.00 85.19 100 ASP A CA 1
ATOM 748 C C . ASP A 1 100 ? -21.132 -11.454 -0.759 1.00 85.19 100 ASP A C 1
ATOM 750 O O . ASP A 1 100 ? -22.008 -12.315 -0.712 1.00 85.19 100 ASP A O 1
ATOM 754 N N . SER A 1 101 ? -20.260 -11.415 -1.770 1.00 78.31 101 SER A N 1
ATOM 755 C CA . SER A 1 101 ? -20.366 -12.279 -2.958 1.00 78.31 101 SER A CA 1
ATOM 756 C C . SER A 1 101 ? -20.015 -13.750 -2.697 1.00 78.31 101 SER A C 1
ATOM 758 O O . SER A 1 101 ? -19.906 -14.533 -3.641 1.00 78.31 101 SER A O 1
ATOM 760 N N . GLY A 1 102 ? -19.747 -14.146 -1.447 1.00 58.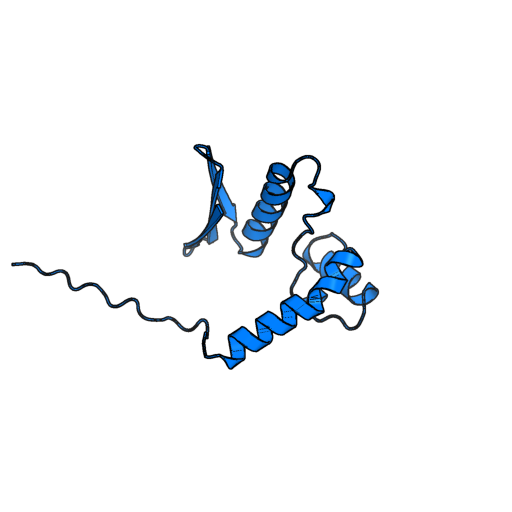88 102 GLY A N 1
ATOM 761 C CA . GLY A 1 102 ? -19.256 -15.490 -1.136 1.00 58.88 102 GLY A CA 1
ATOM 762 C C . GLY A 1 102 ? -17.913 -15.805 -1.808 1.00 58.88 102 GLY A C 1
ATOM 763 O O . GLY A 1 102 ? -17.473 -16.956 -1.793 1.00 58.88 102 GLY A O 1
ATOM 764 N N . ALA A 1 103 ? -17.207 -14.792 -2.330 1.00 59.50 103 ALA A N 1
ATOM 765 C CA . ALA A 1 103 ? -15.819 -14.870 -2.787 1.00 59.50 103 ALA A CA 1
ATOM 766 C C . ALA A 1 103 ? -14.853 -15.021 -1.595 1.00 59.50 103 ALA A C 1
ATOM 768 O O . ALA A 1 103 ? -13.717 -14.549 -1.623 1.00 59.50 103 ALA A O 1
ATOM 769 N N . ALA A 1 104 ? -15.330 -15.659 -0.524 1.00 53.72 104 ALA A N 1
ATOM 770 C CA . ALA A 1 104 ? -14.678 -15.725 0.754 1.00 53.72 104 ALA A CA 1
ATOM 771 C C . ALA A 1 104 ? -13.300 -16.396 0.616 1.00 53.72 104 ALA A C 1
ATOM 773 O O . ALA A 1 104 ? -13.171 -17.424 -0.058 1.00 53.72 104 ALA A O 1
ATOM 774 N N . PRO A 1 105 ? -12.286 -15.868 1.320 1.00 54.00 105 PRO A N 1
ATOM 775 C CA . PRO A 1 105 ? -10.922 -16.387 1.380 1.00 54.00 105 PRO A CA 1
ATOM 776 C C . PRO A 1 105 ? -10.825 -17.633 2.282 1.00 54.00 105 PRO A C 1
ATOM 778 O O . PRO A 1 105 ? -9.888 -17.789 3.061 1.00 54.00 105 PRO A O 1
ATOM 781 N N . GLY A 1 106 ? -11.823 -18.518 2.224 1.00 52.56 106 GLY A N 1
ATOM 782 C CA . GLY A 1 106 ? -11.726 -19.849 2.810 1.00 52.56 106 GLY A CA 1
ATOM 783 C C . GLY A 1 106 ? -10.843 -20.734 1.928 1.00 52.56 106 GLY A C 1
ATOM 784 O O . GLY A 1 106 ? -10.803 -20.523 0.712 1.00 52.56 106 GLY A O 1
ATOM 785 N N . PRO A 1 107 ? -10.136 -21.733 2.488 1.00 51.38 107 PRO A N 1
ATOM 786 C CA . PRO A 1 107 ? -9.336 -22.647 1.689 1.00 51.38 107 PRO A CA 1
ATOM 787 C C . PRO A 1 107 ? -10.255 -23.400 0.724 1.00 51.38 107 PRO A C 1
ATOM 789 O O . PRO A 1 107 ? -10.904 -24.383 1.084 1.00 51.38 107 PRO A O 1
ATOM 792 N N . ARG A 1 108 ? -10.302 -22.951 -0.533 1.00 55.31 108 ARG A N 1
ATOM 793 C CA . ARG A 1 108 ? -10.782 -23.786 -1.626 1.00 55.31 108 ARG A CA 1
ATOM 794 C C . ARG A 1 108 ? -9.737 -24.872 -1.769 1.00 55.31 108 ARG A C 1
ATOM 796 O O . ARG A 1 108 ? -8.631 -24.598 -2.227 1.00 55.31 108 ARG A O 1
ATOM 803 N N . ARG A 1 109 ? -10.050 -26.083 -1.302 1.00 56.03 109 ARG A N 1
ATOM 804 C CA . ARG A 1 109 ? -9.226 -27.258 -1.586 1.00 56.03 109 ARG A CA 1
ATOM 805 C C . ARG A 1 109 ? -9.079 -27.305 -3.102 1.00 56.03 109 ARG A C 1
ATOM 807 O O . ARG A 1 109 ? -10.040 -27.617 -3.799 1.00 56.03 109 ARG A O 1
ATOM 814 N N . CYS A 1 110 ? -7.904 -26.930 -3.603 1.00 46.69 110 CYS A N 1
ATOM 815 C CA . CYS A 1 110 ? -7.518 -27.273 -4.956 1.00 46.69 110 CYS A CA 1
ATOM 816 C C . CYS A 1 110 ? -7.626 -28.795 -4.993 1.00 46.69 110 CYS A C 1
ATOM 818 O O . CYS A 1 110 ? -6.979 -29.464 -4.181 1.00 46.69 110 CYS A O 1
ATOM 820 N N . GLY A 1 111 ? -8.549 -29.328 -5.797 1.00 47.22 111 GLY A N 1
ATOM 821 C CA . GLY A 1 111 ? -8.678 -30.768 -5.950 1.00 47.22 111 GLY A CA 1
ATOM 822 C C . GLY A 1 111 ? -7.291 -31.296 -6.274 1.00 47.22 111 GLY A C 1
ATOM 823 O O . GLY A 1 111 ? -6.694 -30.858 -7.254 1.00 47.22 111 GLY A O 1
ATOM 824 N N . VAL A 1 112 ? -6.742 -32.148 -5.405 1.00 57.41 112 VAL A N 1
ATOM 825 C CA . VAL A 1 112 ? -5.501 -32.856 -5.706 1.00 57.41 112 VAL A CA 1
ATOM 826 C C . VAL A 1 112 ? -5.779 -33.563 -7.024 1.00 57.41 112 VAL A C 1
ATOM 828 O O . VAL A 1 112 ? -6.617 -34.464 -7.061 1.00 57.41 112 VAL A O 1
ATOM 831 N N . LEU A 1 113 ? -5.159 -33.096 -8.111 1.00 54.62 113 LEU A N 1
ATOM 832 C CA . LEU A 1 113 ? -5.135 -33.824 -9.369 1.00 54.62 113 LEU A CA 1
ATOM 833 C C . LEU A 1 113 ? -4.561 -35.186 -9.006 1.00 54.62 113 LEU A C 1
ATOM 835 O O . LEU A 1 113 ? -3.394 -35.287 -8.623 1.00 54.62 113 LEU A O 1
ATOM 839 N N . GLY A 1 114 ? -5.432 -36.196 -8.983 1.00 43.16 114 GLY A N 1
ATOM 840 C CA . GLY A 1 114 ? -5.060 -37.547 -8.616 1.00 43.16 114 GLY A CA 1
ATOM 841 C C . GLY A 1 114 ? -3.843 -37.936 -9.435 1.00 43.16 114 GLY A C 1
ATOM 842 O O . GLY A 1 114 ? -3.852 -37.818 -10.660 1.00 43.16 114 GLY A O 1
ATOM 843 N N . SER A 1 115 ? -2.782 -38.363 -8.755 1.00 56.81 115 SER A N 1
ATOM 844 C CA . SER A 1 115 ? -1.657 -39.010 -9.407 1.00 56.81 115 SER A CA 1
ATOM 845 C C . SER A 1 115 ? -2.172 -40.319 -10.004 1.00 56.81 115 SER A C 1
ATOM 847 O O . SER A 1 115 ? -2.182 -41.354 -9.336 1.00 56.81 115 SER A O 1
ATOM 849 N N . GLY A 1 116 ? -2.657 -40.260 -11.241 1.00 43.97 116 GLY A N 1
ATOM 850 C CA . GLY A 1 116 ? -2.907 -41.434 -12.056 1.00 43.97 116 GLY A CA 1
ATOM 851 C C . GLY A 1 116 ? -1.567 -42.095 -12.338 1.00 43.97 116 GLY A C 1
ATOM 852 O O . GLY A 1 116 ? -0.849 -41.677 -13.239 1.00 43.97 116 GLY A O 1
ATOM 853 N N . ARG A 1 117 ? -1.210 -43.088 -11.522 1.00 46.97 117 ARG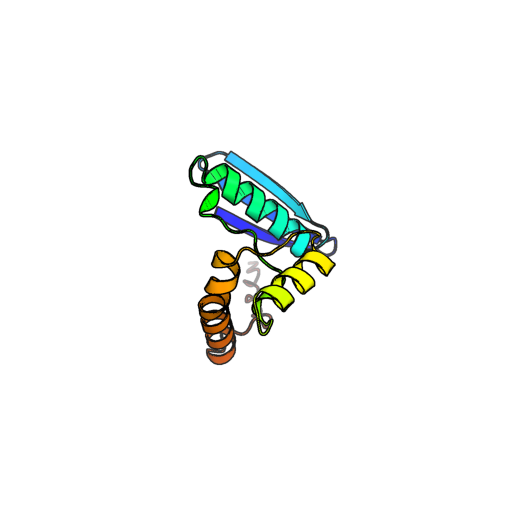 A N 1
ATOM 854 C CA . ARG A 1 117 ? -0.293 -44.146 -11.940 1.00 46.97 117 ARG A CA 1
ATOM 855 C C . ARG A 1 117 ? -1.143 -45.256 -12.544 1.00 46.97 117 ARG A C 1
ATOM 857 O O . ARG A 1 117 ? -1.995 -45.806 -11.847 1.00 46.97 117 ARG A O 1
ATOM 864 N N . ALA A 1 118 ? -0.877 -45.561 -13.804 1.00 43.22 118 ALA A N 1
ATOM 865 C CA . ALA A 1 118 ? -0.917 -46.911 -14.343 1.00 43.22 118 ALA A CA 1
ATOM 866 C C . ALA A 1 118 ? 0.469 -47.167 -14.940 1.00 43.22 118 ALA A C 1
ATOM 868 O O . ALA A 1 118 ? 0.992 -46.221 -15.575 1.00 43.22 118 ALA A O 1
#

Secondary structure (DSSP, 8-state):
-EEEEEETTEEEEEEEETTEEEEEEESSHHHHHHHHHHHHHHHHGGGGGGS-----HHHHT-SSHHHHHHHHHHHHS----HHHHHTHHHHHHHHHHHHHTT---S------------

Radius of gyration: 17.84 Å; chains: 1; bounding box: 34×60×34 Å

Organism: NCBI:txid53366

Foldseek 3Di:
DWDWDADPQFIKIWDDDPPDIDIDTDSYPLRVLQVVLVVVLVVCPVNSVVRFRDADPQLLVDPDQVRSQVVRCVPPVGGGDPVRNVCSVVVVVVVVVCVVVPVDPDPPPPPPPPPDDD

InterPro domains:
  IPR007362 Protein of unknown function DUF429 [PF04250] (35-101)

Sequence (118 aa):
MLGADACKAGWVGVVLDGAAVEAYFGATIAELVSAADVKAREMAGPRWASVFMTPVRAALTARDHAEAVRLNRERTGEGVSQQAYGLRHKILDVDAWLRDSGAAPGPRRCGVLGSGRA